Protein AF-A0AAU1Q0D4-F1 (afdb_monomer_lite)

Foldseek 3Di:
DDDDDPDDDPPDPPPCVPVVVVVVVCCPDPCNVVVVCQQLVPPPDPPRDHQLLNCLCCFVHRCPPPVCVLADDPSNVSSVCSVVDDDDPVNVCCCHPNCVVVVVSVVVVVVVVVVVVVPDDPPPDPPPDDDDDDDDDDDDDDDDDDDDDDDDD

Structure (mmCIF, N/CA/C/O backbone):
data_AF-A0AAU1Q0D4-F1
#
_entry.id   AF-A0AAU1Q0D4-F1
#
loop_
_atom_site.group_PDB
_atom_site.id
_atom_site.type_symbol
_atom_site.label_atom_id
_atom_site.label_alt_id
_atom_site.label_comp_id
_atom_site.label_asym_id
_atom_site.label_entity_id
_atom_site.label_seq_id
_atom_site.pdbx_PDB_ins_code
_atom_site.Cartn_x
_atom_site.Cartn_y
_atom_site.Cartn_z
_atom_site.occupancy
_atom_site.B_iso_or_equiv
_atom_site.auth_seq_id
_atom_site.auth_comp_id
_atom_site.auth_asym_id
_atom_site.auth_atom_id
_atom_site.pdbx_PDB_model_num
ATOM 1 N N . MET A 1 1 ? -6.789 -53.196 18.741 1.00 37.56 1 MET A N 1
ATOM 2 C CA . MET A 1 1 ? -6.768 -51.718 18.706 1.00 37.56 1 MET A CA 1
ATOM 3 C C . MET A 1 1 ? -5.379 -51.281 18.258 1.00 37.56 1 MET A C 1
ATOM 5 O O . MET A 1 1 ? -4.449 -51.373 19.043 1.00 37.56 1 MET A O 1
ATOM 9 N N . THR A 1 2 ? -5.207 -50.919 16.987 1.00 38.56 2 THR A N 1
ATOM 10 C CA . THR A 1 2 ? -3.909 -50.540 16.398 1.00 38.56 2 THR A CA 1
ATOM 11 C C . THR A 1 2 ? -3.924 -49.050 16.070 1.00 38.56 2 THR A C 1
ATOM 13 O O . THR A 1 2 ? -4.716 -48.606 15.240 1.00 38.56 2 THR A O 1
ATOM 16 N N . ALA A 1 3 ? -3.084 -48.273 16.755 1.00 37.62 3 ALA A N 1
ATOM 17 C CA . ALA A 1 3 ? -2.941 -46.842 16.521 1.00 37.62 3 ALA A CA 1
ATOM 18 C C . ALA A 1 3 ? -2.255 -46.601 15.167 1.00 37.62 3 ALA A C 1
ATOM 20 O O . ALA A 1 3 ? -1.156 -47.091 14.919 1.00 37.62 3 ALA A O 1
ATOM 21 N N . SER A 1 4 ? -2.933 -45.867 14.285 1.00 36.16 4 SER A N 1
ATOM 22 C CA . SER A 1 4 ? -2.394 -45.435 12.997 1.00 36.16 4 SER A CA 1
ATOM 23 C C . SER A 1 4 ? -1.480 -44.234 13.215 1.00 36.16 4 SER A C 1
ATOM 25 O O . SER A 1 4 ? -1.938 -43.147 13.562 1.00 36.16 4 SER A O 1
ATOM 27 N N . THR A 1 5 ? -0.179 -44.434 13.031 1.00 48.16 5 THR A N 1
ATOM 28 C CA . THR A 1 5 ? 0.818 -43.364 13.055 1.00 48.16 5 THR A CA 1
ATOM 29 C C . THR A 1 5 ? 0.738 -42.596 11.740 1.00 48.16 5 THR A C 1
ATOM 31 O O . THR A 1 5 ? 1.255 -43.043 10.717 1.00 48.16 5 THR A O 1
ATOM 34 N N . THR A 1 6 ? 0.076 -41.441 11.747 1.00 45.38 6 THR A N 1
ATOM 35 C CA . THR A 1 6 ? 0.081 -40.513 10.611 1.00 45.38 6 THR A CA 1
ATOM 36 C C . THR A 1 6 ? 1.488 -39.941 10.462 1.00 45.38 6 THR A C 1
ATOM 38 O O . THR A 1 6 ? 1.884 -39.024 11.183 1.00 45.38 6 THR A O 1
ATOM 41 N N . SER A 1 7 ? 2.273 -40.508 9.547 1.00 42.69 7 SER A N 1
ATOM 42 C CA . SER A 1 7 ? 3.589 -39.993 9.197 1.00 42.69 7 SER A CA 1
ATOM 43 C C . SER A 1 7 ? 3.437 -38.640 8.498 1.00 42.69 7 SER A C 1
ATOM 45 O O . SER A 1 7 ? 2.843 -38.495 7.428 1.00 42.69 7 SER A O 1
ATOM 47 N N . TRP A 1 8 ? 3.977 -37.609 9.141 1.00 36.84 8 TRP A N 1
ATOM 48 C CA . TRP A 1 8 ? 4.165 -36.296 8.545 1.00 36.84 8 TRP A CA 1
ATOM 49 C C . TRP A 1 8 ? 5.056 -36.450 7.309 1.00 36.84 8 TRP A C 1
ATOM 51 O O . TRP A 1 8 ? 6.250 -36.721 7.417 1.00 36.84 8 TRP A O 1
ATOM 61 N N . SER A 1 9 ? 4.484 -36.244 6.125 1.00 48.06 9 SER A N 1
ATOM 62 C CA . SER A 1 9 ? 5.243 -36.128 4.879 1.00 48.06 9 SER A CA 1
ATOM 63 C C . SER A 1 9 ? 5.601 -34.655 4.654 1.00 48.06 9 SER A C 1
ATOM 65 O O . SER A 1 9 ? 4.690 -33.833 4.504 1.00 48.06 9 SER A O 1
ATOM 67 N N . PRO A 1 10 ? 6.889 -34.261 4.633 1.00 44.00 10 PRO A N 1
ATOM 68 C CA . PRO A 1 10 ? 7.252 -32.902 4.270 1.00 44.00 10 PRO A CA 1
ATOM 69 C C . PR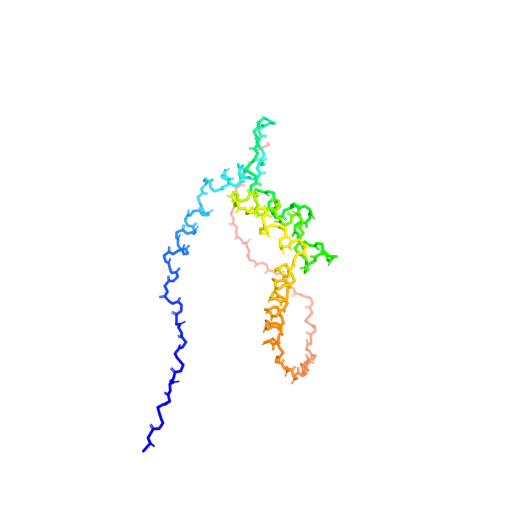O A 1 10 ? 6.885 -32.714 2.799 1.00 44.00 10 PRO A C 1
ATOM 71 O O . PRO A 1 10 ? 7.457 -33.354 1.918 1.00 44.00 10 PRO A O 1
ATOM 74 N N . ARG A 1 11 ? 5.896 -31.855 2.527 1.00 47.50 11 ARG A N 1
ATOM 75 C CA . ARG A 1 11 ? 5.563 -31.431 1.164 1.00 47.50 11 ARG A CA 1
ATOM 76 C C . ARG A 1 11 ? 6.834 -30.901 0.499 1.00 47.50 11 ARG A C 1
ATOM 78 O O . ARG A 1 11 ? 7.290 -29.797 0.791 1.00 47.50 11 ARG A O 1
ATOM 85 N N . ARG A 1 12 ? 7.407 -31.718 -0.385 1.00 46.34 12 ARG A N 1
ATOM 86 C CA . ARG A 1 12 ? 8.464 -31.353 -1.326 1.00 46.34 12 ARG A CA 1
ATOM 87 C C . 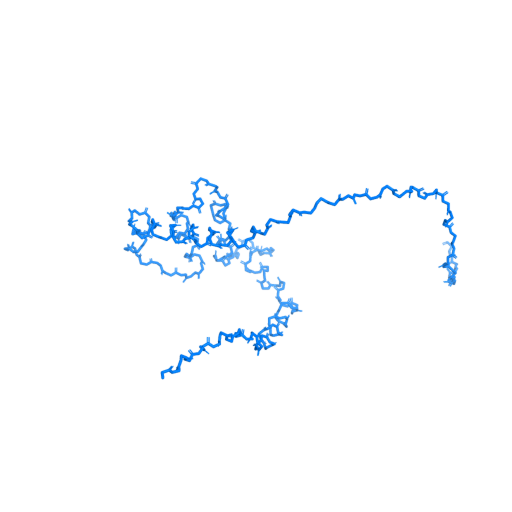ARG A 1 12 ? 7.934 -30.192 -2.165 1.00 46.34 12 ARG A C 1
ATOM 89 O O . ARG A 1 12 ? 6.978 -30.359 -2.913 1.00 46.34 12 ARG A O 1
ATOM 96 N N . TRP A 1 13 ? 8.554 -29.022 -2.064 1.00 46.78 13 TRP A N 1
ATOM 97 C CA . TRP A 1 13 ? 8.305 -27.881 -2.953 1.00 46.78 13 TRP A CA 1
ATOM 98 C C . TRP A 1 13 ? 8.913 -28.121 -4.349 1.00 46.78 13 TRP A C 1
ATOM 100 O O . TRP A 1 13 ? 9.611 -27.269 -4.894 1.00 46.78 13 TRP A O 1
ATOM 110 N N . THR A 1 14 ? 8.696 -29.290 -4.951 1.00 55.09 14 THR A N 1
ATOM 111 C CA . THR A 1 14 ? 9.200 -29.607 -6.294 1.00 55.09 14 THR A CA 1
ATOM 112 C C . THR A 1 14 ? 8.145 -29.284 -7.343 1.00 55.09 14 THR A C 1
ATOM 114 O O . THR A 1 14 ? 7.584 -30.175 -7.967 1.00 55.09 14 THR A O 1
ATOM 117 N N . ALA A 1 15 ? 7.875 -27.987 -7.505 1.00 53.31 15 ALA A N 1
ATOM 118 C CA . ALA A 1 15 ? 7.188 -27.414 -8.668 1.00 53.31 15 ALA A CA 1
ATOM 119 C C . ALA A 1 15 ? 7.586 -25.936 -8.915 1.00 53.31 15 ALA A C 1
ATOM 121 O O . ALA A 1 15 ? 6.8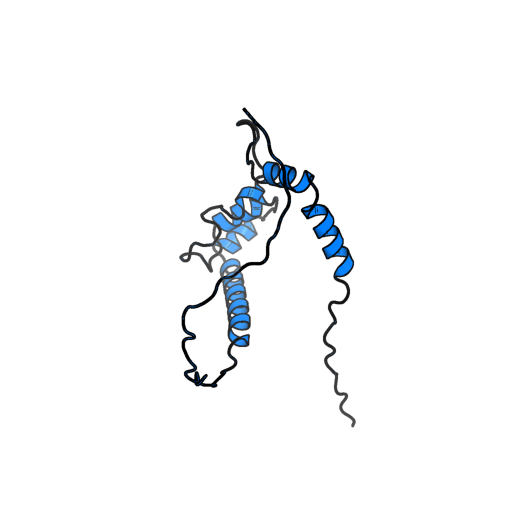01 -25.154 -9.441 1.00 53.31 15 ALA A O 1
ATOM 122 N N . ARG A 1 16 ? 8.798 -25.510 -8.514 1.00 54.91 16 ARG A N 1
ATOM 123 C CA . ARG A 1 16 ? 9.265 -24.106 -8.641 1.00 54.91 16 ARG A CA 1
ATOM 124 C C . ARG A 1 16 ? 10.037 -23.779 -9.926 1.00 54.91 16 ARG A C 1
ATOM 126 O O . ARG A 1 16 ? 10.362 -22.616 -10.139 1.00 54.91 16 ARG A O 1
ATOM 133 N N . ALA A 1 17 ? 10.301 -24.757 -10.791 1.00 58.31 17 ALA A N 1
ATOM 134 C CA . ALA A 1 17 ? 11.037 -24.530 -12.038 1.00 58.31 17 ALA A CA 1
ATOM 135 C C . ALA A 1 17 ? 10.320 -23.600 -13.054 1.00 58.31 17 ALA A C 1
ATOM 137 O O . ALA A 1 17 ? 11.005 -22.767 -13.644 1.00 58.31 17 ALA A O 1
ATOM 138 N N . PRO A 1 18 ? 8.977 -23.630 -13.232 1.00 80.00 18 PRO A N 1
ATOM 139 C CA . PRO A 1 18 ? 8.328 -22.822 -14.273 1.00 80.00 18 PRO A CA 1
ATOM 140 C C . PRO A 1 18 ? 8.278 -21.323 -13.951 1.00 80.00 18 PRO A C 1
ATOM 142 O O . PRO A 1 18 ? 8.472 -20.491 -14.832 1.00 80.00 18 PRO A O 1
ATOM 145 N N . LEU A 1 19 ? 8.019 -20.962 -12.688 1.00 79.94 19 LEU A N 1
ATOM 146 C CA . LEU A 1 19 ? 7.934 -19.558 -12.277 1.00 79.94 19 LEU A CA 1
ATOM 147 C C . LEU A 1 19 ? 9.318 -18.914 -12.225 1.00 79.94 19 LEU A C 1
ATOM 149 O O . LEU A 1 19 ? 9.484 -17.811 -12.727 1.00 79.94 19 LEU A O 1
ATOM 153 N N . ALA A 1 20 ? 10.303 -19.602 -11.640 1.00 83.75 20 ALA A N 1
ATOM 154 C CA . ALA A 1 20 ? 11.655 -19.066 -11.516 1.00 83.75 20 ALA A CA 1
ATOM 155 C C . ALA A 1 20 ? 12.267 -18.777 -12.892 1.00 83.75 20 ALA A C 1
ATOM 157 O O . ALA A 1 20 ? 12.842 -17.713 -13.087 1.00 83.75 20 ALA A O 1
ATOM 158 N N . HIS A 1 21 ? 12.072 -19.677 -13.860 1.00 85.00 21 HIS A N 1
ATOM 159 C CA . HIS A 1 21 ? 12.544 -19.466 -15.224 1.00 85.00 21 HIS A CA 1
ATOM 160 C C . HIS A 1 21 ? 11.836 -18.284 -15.905 1.00 85.00 21 HIS A C 1
ATOM 162 O O . HIS A 1 21 ? 12.506 -17.412 -16.444 1.00 85.00 21 HIS A O 1
ATOM 168 N N . ARG A 1 22 ? 10.501 -18.187 -15.803 1.00 84.44 22 ARG A N 1
ATOM 169 C CA . ARG A 1 22 ? 9.732 -17.056 -16.359 1.00 84.44 22 ARG A CA 1
ATOM 170 C C . ARG A 1 22 ? 10.108 -15.714 -15.731 1.00 84.44 22 ARG A C 1
ATOM 172 O O . ARG A 1 22 ? 10.247 -14.733 -16.450 1.00 84.44 22 ARG A O 1
ATOM 179 N N . LEU A 1 23 ? 10.277 -15.668 -14.408 1.00 86.62 23 LEU A N 1
ATOM 180 C CA . LEU A 1 23 ? 10.736 -14.468 -13.705 1.00 86.62 23 LEU A CA 1
ATOM 181 C C . LEU A 1 23 ? 12.145 -14.087 -14.149 1.00 86.62 23 LEU A C 1
ATOM 183 O O . LEU A 1 23 ? 12.386 -12.920 -14.429 1.00 86.62 23 LEU A O 1
ATOM 187 N N . ASN A 1 24 ? 13.045 -15.066 -14.264 1.00 88.88 24 ASN A N 1
ATOM 188 C CA . ASN A 1 24 ? 14.397 -14.820 -14.742 1.00 88.88 24 ASN A CA 1
ATOM 189 C C . ASN A 1 24 ? 14.376 -14.214 -16.150 1.00 88.88 24 ASN A C 1
ATOM 191 O O . ASN A 1 24 ? 14.992 -13.180 -16.353 1.00 88.88 24 ASN A O 1
ATOM 195 N N . SER A 1 25 ? 13.597 -14.777 -17.080 1.00 87.06 25 SER A N 1
ATOM 196 C CA . SER A 1 25 ? 13.455 -14.232 -18.437 1.00 87.06 25 SER A CA 1
ATOM 197 C C . SER A 1 25 ? 12.926 -12.794 -18.471 1.00 87.06 25 SER A C 1
ATOM 199 O O . SER A 1 25 ? 13.346 -12.021 -19.326 1.00 87.06 25 SER A O 1
ATOM 201 N N . LEU A 1 26 ? 12.019 -12.423 -17.560 1.00 87.19 26 LEU A N 1
ATOM 202 C CA . LEU A 1 26 ? 11.508 -11.052 -17.463 1.00 87.19 26 LEU A CA 1
ATOM 203 C C . LEU A 1 26 ? 12.561 -10.096 -16.890 1.00 87.19 26 LEU A C 1
ATOM 205 O O . LEU A 1 26 ? 12.772 -9.023 -17.447 1.00 87.19 26 LEU A O 1
ATOM 209 N N . ILE A 1 27 ? 13.247 -10.495 -15.814 1.00 88.44 27 ILE A N 1
A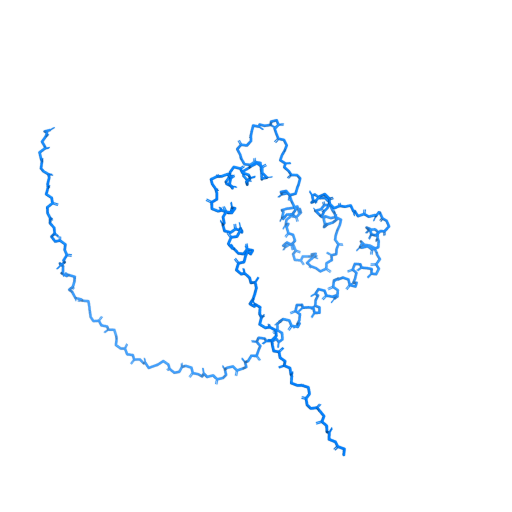TOM 210 C CA . ILE A 1 27 ? 14.248 -9.665 -15.122 1.00 88.44 27 ILE A CA 1
ATOM 211 C C . ILE A 1 27 ? 15.501 -9.457 -15.983 1.00 88.44 27 ILE A C 1
ATOM 213 O O . ILE A 1 27 ? 16.106 -8.393 -15.918 1.00 88.44 27 ILE A O 1
ATOM 217 N N . THR A 1 28 ? 15.887 -10.442 -16.802 1.00 90.75 28 THR A N 1
ATOM 218 C CA . THR A 1 28 ? 17.043 -10.329 -17.708 1.00 90.75 28 THR A CA 1
ATOM 219 C C . THR A 1 28 ? 16.713 -9.658 -19.040 1.00 90.75 28 THR A C 1
ATOM 221 O O . THR A 1 28 ? 17.589 -9.578 -19.895 1.00 90.75 28 THR A O 1
ATOM 224 N N . SER A 1 29 ? 15.465 -9.241 -19.273 1.00 91.31 29 SER A N 1
ATOM 225 C CA . SER A 1 29 ? 15.107 -8.540 -20.508 1.00 91.31 29 SER A CA 1
ATOM 226 C C . SER A 1 29 ? 15.650 -7.109 -20.498 1.00 91.31 29 SER A C 1
ATOM 228 O O . SER A 1 29 ? 15.593 -6.431 -19.473 1.00 91.31 29 SER A O 1
ATOM 230 N N . ASP A 1 30 ? 16.109 -6.612 -21.647 1.00 87.31 30 ASP A N 1
ATOM 231 C CA . ASP A 1 30 ? 16.571 -5.218 -21.776 1.00 87.31 30 ASP A CA 1
ATOM 232 C C . ASP A 1 30 ? 15.461 -4.208 -21.432 1.00 87.31 30 ASP A C 1
ATOM 234 O O . ASP A 1 30 ? 15.715 -3.110 -20.932 1.00 87.31 30 ASP A O 1
ATOM 238 N N . GLN A 1 31 ? 14.205 -4.619 -21.630 1.00 89.00 31 GLN A N 1
ATOM 239 C CA . GLN A 1 31 ? 13.018 -3.839 -21.301 1.00 89.00 31 GLN A CA 1
ATOM 240 C C . GLN A 1 31 ? 12.843 -3.635 -19.787 1.00 89.00 31 GLN A C 1
ATOM 242 O O . GLN A 1 31 ? 12.323 -2.600 -19.374 1.00 89.00 31 GLN A O 1
ATOM 247 N N . ALA A 1 32 ? 13.342 -4.547 -18.944 1.00 90.69 32 ALA A N 1
ATOM 248 C CA . ALA A 1 32 ? 13.173 -4.473 -17.491 1.00 90.69 32 ALA A CA 1
ATOM 249 C C . ALA A 1 32 ? 13.742 -3.181 -16.890 1.00 90.69 32 ALA A C 1
ATOM 251 O O . ALA A 1 32 ? 13.145 -2.595 -15.988 1.00 90.69 32 ALA A O 1
ATOM 252 N N . VAL A 1 33 ? 14.879 -2.700 -17.403 1.00 89.44 33 VAL A N 1
ATOM 253 C CA . VAL A 1 33 ? 15.479 -1.442 -16.935 1.00 89.44 33 VAL A CA 1
ATOM 254 C C . VAL A 1 33 ? 14.595 -0.255 -17.311 1.00 89.44 33 VAL A C 1
ATOM 256 O O . VAL A 1 33 ? 14.390 0.638 -16.491 1.00 89.44 33 VAL A O 1
ATOM 259 N N . SER A 1 34 ? 14.053 -0.248 -18.531 1.00 88.25 34 SER A N 1
ATOM 260 C CA . SER A 1 34 ? 13.136 0.799 -18.992 1.00 88.25 34 SER A CA 1
ATOM 261 C C . SER A 1 34 ? 11.847 0.808 -18.169 1.00 88.25 34 SER A C 1
ATOM 263 O O . SER A 1 34 ? 11.401 1.871 -17.735 1.00 88.25 34 SER A O 1
ATOM 265 N N . ASP A 1 35 ? 11.284 -0.366 -17.896 1.00 88.56 35 ASP A N 1
ATOM 266 C CA . ASP A 1 35 ? 10.054 -0.509 -17.120 1.00 88.56 35 ASP A CA 1
ATOM 267 C C . ASP A 1 35 ? 10.254 -0.045 -15.673 1.00 88.56 35 ASP A C 1
ATOM 269 O O . ASP A 1 35 ? 9.428 0.699 -15.147 1.00 88.56 35 ASP A O 1
ATOM 273 N N . LEU A 1 36 ? 11.381 -0.397 -15.043 1.00 89.06 36 LEU A N 1
ATOM 274 C CA . LEU A 1 36 ? 11.722 0.085 -13.700 1.00 89.06 36 LEU A CA 1
ATOM 275 C C . LEU A 1 36 ? 11.939 1.600 -13.679 1.00 89.06 36 LEU A C 1
ATOM 277 O O . LEU A 1 36 ? 11.477 2.271 -12.755 1.00 89.06 36 LEU A O 1
ATOM 281 N N . ARG A 1 37 ? 12.601 2.160 -14.700 1.00 88.25 37 ARG A N 1
ATOM 282 C CA . ARG A 1 37 ? 12.785 3.612 -14.810 1.00 88.25 37 ARG A CA 1
ATOM 283 C C . ARG A 1 37 ? 11.456 4.342 -14.911 1.00 88.25 37 ARG A C 1
ATOM 285 O O . ARG A 1 37 ? 11.250 5.313 -14.190 1.00 88.25 37 ARG A O 1
ATOM 292 N N . CYS A 1 38 ? 10.551 3.833 -15.740 1.00 87.94 38 CYS A N 1
ATOM 293 C CA . CYS A 1 38 ? 9.200 4.360 -15.882 1.00 87.94 38 CYS A CA 1
ATOM 294 C C . CYS A 1 38 ? 8.404 4.228 -14.574 1.00 87.94 38 CYS A C 1
ATOM 296 O O . CYS A 1 38 ? 7.796 5.197 -14.121 1.00 87.94 38 CYS A O 1
ATOM 298 N N . TYR A 1 39 ? 8.472 3.063 -13.922 1.00 88.75 39 TYR A N 1
ATOM 299 C CA . TYR A 1 39 ? 7.795 2.800 -12.654 1.00 88.75 39 TYR A CA 1
ATOM 300 C C . TYR A 1 39 ? 8.217 3.783 -11.557 1.00 88.75 39 TYR A C 1
ATOM 302 O O . TYR A 1 39 ? 7.360 4.416 -10.945 1.00 88.75 39 TYR A O 1
ATOM 310 N N . PHE A 1 40 ? 9.525 3.953 -11.347 1.00 88.19 40 PHE A N 1
ATOM 311 C CA . PHE A 1 40 ? 10.083 4.844 -10.321 1.00 88.19 40 PHE A CA 1
ATOM 312 C C . PHE A 1 40 ? 10.225 6.309 -10.759 1.00 88.19 40 PHE A C 1
ATOM 314 O O . PHE A 1 40 ? 10.631 7.146 -9.959 1.00 88.19 40 PHE A O 1
ATOM 321 N N . GLY A 1 41 ? 9.923 6.629 -12.015 1.00 86.56 41 GLY A N 1
ATOM 322 C CA . GLY A 1 41 ? 10.077 7.969 -12.576 1.00 86.56 41 GLY A CA 1
ATOM 323 C C . GLY A 1 41 ? 11.511 8.466 -12.713 1.00 86.56 41 GLY A C 1
ATOM 324 O O . GLY A 1 41 ? 11.752 9.670 -12.711 1.00 86.56 41 GLY A O 1
ATOM 325 N N . THR A 1 42 ? 12.483 7.564 -12.831 1.00 82.81 42 THR A N 1
ATOM 326 C CA . THR A 1 42 ? 13.888 7.957 -12.996 1.00 82.81 42 THR A CA 1
ATOM 327 C C . THR A 1 42 ? 14.172 8.297 -14.460 1.00 82.81 42 THR A C 1
ATOM 329 O O . THR A 1 42 ? 14.026 7.456 -15.345 1.00 82.81 42 THR A O 1
ATOM 332 N N . GLY A 1 43 ? 14.579 9.543 -14.726 1.00 73.25 43 GLY A N 1
ATOM 333 C CA . GLY A 1 43 ? 14.868 10.022 -16.085 1.00 73.25 43 GLY A CA 1
ATOM 334 C C . GLY A 1 43 ? 13.629 10.321 -16.936 1.00 73.25 43 GLY A C 1
ATOM 335 O O . GLY A 1 43 ? 13.741 10.395 -18.159 1.00 73.25 43 GLY A O 1
ATOM 336 N N . LEU A 1 44 ? 12.457 10.473 -16.310 1.00 72.00 44 LEU A N 1
ATOM 337 C CA . LEU A 1 44 ? 11.281 11.036 -16.967 1.00 72.00 44 LEU A CA 1
ATOM 338 C C . LEU A 1 44 ? 11.478 12.542 -17.210 1.00 72.00 44 LEU A C 1
ATOM 340 O O . LEU A 1 44 ? 12.143 13.220 -16.431 1.00 72.00 44 LEU A O 1
ATOM 344 N N . LEU A 1 45 ? 10.891 13.053 -18.296 1.00 71.88 45 LEU A N 1
ATOM 345 C CA . LEU A 1 45 ? 10.715 14.495 -18.496 1.00 71.88 45 LEU A CA 1
ATOM 346 C C . LEU A 1 45 ? 9.754 15.027 -17.420 1.00 71.88 45 LEU A C 1
ATOM 348 O O . LEU A 1 45 ? 8.838 14.300 -17.036 1.00 71.88 45 LEU A O 1
ATOM 352 N N . ASP A 1 46 ? 9.935 16.278 -16.982 1.00 64.25 46 ASP A N 1
ATOM 353 C CA . ASP A 1 46 ? 9.230 16.897 -15.837 1.00 64.25 46 ASP A CA 1
ATOM 354 C C . ASP A 1 46 ? 7.687 16.795 -15.877 1.00 64.25 46 ASP A C 1
ATOM 356 O O . ASP A 1 46 ? 7.029 16.889 -14.845 1.00 64.25 46 ASP A O 1
ATOM 360 N N . GLU A 1 47 ? 7.100 16.535 -17.048 1.00 67.44 47 GLU A N 1
ATOM 361 C CA . GLU A 1 47 ? 5.651 16.424 -17.261 1.00 67.44 47 GLU A CA 1
ATOM 362 C C . GLU A 1 47 ? 5.075 15.008 -17.047 1.00 67.44 47 GLU A C 1
ATOM 364 O O . GLU A 1 47 ? 3.854 14.827 -17.018 1.00 67.44 47 GLU A O 1
ATOM 369 N N . ALA A 1 48 ? 5.911 13.972 -16.917 1.00 71.31 48 ALA A N 1
ATOM 370 C CA . ALA A 1 48 ? 5.432 12.602 -16.739 1.00 71.31 48 ALA A CA 1
ATOM 371 C C . ALA A 1 48 ? 5.333 12.234 -15.253 1.00 71.31 48 ALA A C 1
ATOM 373 O O . ALA A 1 48 ? 6.332 12.082 -14.551 1.00 71.31 48 ALA A O 1
ATOM 374 N N . VAL A 1 49 ? 4.100 12.035 -14.778 1.00 71.81 49 VAL A N 1
ATOM 375 C CA . VAL A 1 49 ? 3.841 11.596 -13.403 1.00 71.81 49 VAL A CA 1
ATOM 376 C C . VAL A 1 49 ? 4.181 10.104 -13.272 1.00 71.81 49 VAL A C 1
ATOM 378 O O . VAL A 1 49 ? 3.597 9.291 -13.995 1.00 71.81 49 VAL A O 1
ATOM 381 N N . PRO A 1 50 ? 5.091 9.708 -12.362 1.00 82.31 50 PRO A N 1
ATOM 382 C CA . PRO A 1 50 ? 5.416 8.303 -12.150 1.00 82.31 50 PRO A CA 1
ATOM 383 C C . PRO A 1 50 ? 4.231 7.520 -11.588 1.00 82.31 50 PRO A C 1
ATOM 385 O O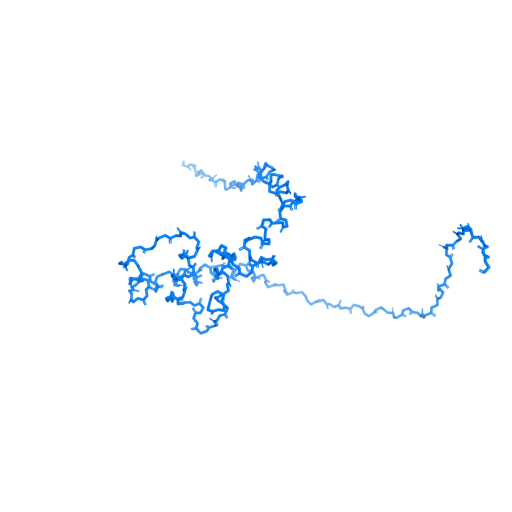 . PRO A 1 50 ? 3.298 8.075 -11.000 1.00 82.31 50 PRO A O 1
ATOM 388 N N . PHE A 1 51 ? 4.300 6.195 -11.711 1.00 88.31 51 PHE A N 1
ATOM 389 C CA . PHE A 1 51 ? 3.301 5.310 -11.124 1.00 88.31 51 PHE A CA 1
ATOM 390 C C . PHE A 1 51 ? 3.210 5.541 -9.615 1.00 88.31 51 PHE A C 1
ATOM 392 O O . PHE A 1 51 ? 4.219 5.504 -8.910 1.00 88.31 51 PHE A O 1
ATOM 399 N N . THR A 1 52 ? 1.994 5.727 -9.095 1.00 90.75 52 THR A N 1
ATOM 400 C CA . THR A 1 52 ? 1.773 6.028 -7.671 1.00 90.75 52 THR A CA 1
ATOM 401 C C . THR A 1 52 ? 2.359 4.957 -6.758 1.00 90.75 52 THR A C 1
ATOM 403 O O . THR A 1 52 ? 2.911 5.292 -5.712 1.00 90.75 52 THR A O 1
ATOM 406 N N . GLY A 1 53 ? 2.314 3.690 -7.182 1.00 89.69 53 GLY A N 1
ATOM 407 C CA . GLY A 1 53 ? 2.845 2.549 -6.435 1.00 89.69 53 GLY A CA 1
ATOM 408 C C . GLY A 1 53 ? 4.345 2.619 -6.143 1.00 89.69 53 GLY A C 1
ATOM 409 O O . GLY A 1 53 ? 4.802 2.002 -5.184 1.00 89.69 53 GLY A O 1
ATOM 410 N N . SER A 1 54 ? 5.117 3.415 -6.893 1.00 88.31 54 SER A N 1
ATOM 411 C CA . SER A 1 54 ? 6.539 3.663 -6.596 1.00 88.31 54 SER A CA 1
ATOM 412 C C . SER A 1 54 ? 6.767 4.309 -5.226 1.00 88.31 54 SER A C 1
ATOM 414 O O . SER A 1 54 ? 7.848 4.188 -4.646 1.00 88.31 54 SER A O 1
ATOM 416 N N . ARG A 1 55 ? 5.735 4.962 -4.679 1.00 88.44 55 ARG A N 1
ATOM 417 C CA . ARG A 1 55 ? 5.785 5.641 -3.383 1.00 88.44 55 ARG A CA 1
ATOM 418 C C . ARG A 1 55 ? 5.539 4.709 -2.203 1.00 88.44 55 ARG A C 1
ATOM 420 O O . ARG A 1 55 ? 5.884 5.103 -1.097 1.00 88.44 55 ARG A O 1
ATOM 427 N N . PHE A 1 56 ? 4.975 3.515 -2.411 1.00 90.00 56 PHE A N 1
ATOM 428 C CA . PHE A 1 56 ? 4.564 2.603 -1.335 1.00 90.00 56 PHE A CA 1
ATOM 429 C C . PHE A 1 56 ? 5.666 2.368 -0.290 1.00 90.00 56 PHE A C 1
ATOM 431 O O . PHE A 1 56 ? 5.428 2.565 0.895 1.00 90.00 56 PHE A O 1
ATOM 438 N N . GLU A 1 57 ? 6.879 2.035 -0.739 1.00 84.69 57 GLU A N 1
ATOM 439 C CA . GLU A 1 57 ? 8.021 1.711 0.135 1.00 84.69 57 GLU A CA 1
ATOM 440 C C . GLU A 1 57 ? 8.672 2.939 0.793 1.00 84.69 57 GLU A C 1
ATOM 442 O O . GLU A 1 57 ? 9.476 2.789 1.700 1.00 84.69 57 GLU A O 1
ATOM 447 N N . HIS A 1 58 ? 8.374 4.160 0.337 1.00 84.75 58 HIS A N 1
ATOM 448 C CA . HIS A 1 58 ? 9.063 5.378 0.793 1.00 84.75 58 HIS A CA 1
ATOM 449 C C . HIS A 1 58 ? 8.134 6.372 1.496 1.00 84.75 58 HIS A C 1
ATOM 451 O O . HIS A 1 58 ? 8.599 7.323 2.133 1.00 84.75 58 HIS A O 1
ATOM 457 N N . LEU A 1 59 ? 6.818 6.193 1.375 1.00 85.19 59 LEU A N 1
ATOM 458 C CA . LEU A 1 59 ? 5.838 7.090 1.969 1.00 85.19 59 LEU A CA 1
ATOM 459 C C . LEU A 1 59 ? 6.009 7.106 3.494 1.00 85.19 59 LEU A C 1
ATOM 461 O O . LEU A 1 59 ? 6.158 6.059 4.118 1.00 85.19 59 LEU A O 1
ATOM 465 N N . ALA A 1 60 ? 6.064 8.313 4.066 1.00 81.19 60 ALA A N 1
ATOM 466 C CA . ALA A 1 60 ? 6.311 8.548 5.492 1.00 81.19 60 ALA A CA 1
ATOM 467 C C . ALA A 1 60 ? 7.568 7.847 6.064 1.00 81.19 60 ALA A C 1
ATOM 469 O O . ALA A 1 60 ? 7.643 7.572 7.260 1.00 81.19 60 ALA A O 1
ATOM 470 N N . GLY A 1 61 ? 8.576 7.570 5.226 1.00 79.69 61 GLY A N 1
ATOM 471 C CA . GLY A 1 61 ? 9.812 6.906 5.651 1.00 79.69 61 GLY A CA 1
ATOM 472 C C . GLY A 1 61 ? 9.754 5.374 5.646 1.00 79.69 61 GLY A C 1
ATOM 473 O O . GLY A 1 61 ? 10.585 4.750 6.296 1.00 79.69 61 GLY A O 1
ATOM 474 N N . GLY A 1 62 ? 8.796 4.763 4.941 1.00 74.38 62 GLY A N 1
ATOM 475 C CA . GLY A 1 62 ? 8.896 3.356 4.523 1.00 74.38 62 GLY A CA 1
ATOM 476 C C . GLY A 1 62 ? 8.671 2.303 5.604 1.00 74.38 62 GLY A C 1
ATOM 477 O O . GLY A 1 62 ? 9.196 1.199 5.526 1.00 74.38 62 GLY A O 1
ATOM 478 N N . GLY A 1 63 ? 7.909 2.629 6.648 1.00 76.38 63 GLY A N 1
ATOM 479 C CA . GLY A 1 63 ? 7.666 1.701 7.759 1.00 76.38 63 GLY A CA 1
ATOM 480 C C . GLY A 1 63 ? 8.876 1.479 8.681 1.00 76.38 63 GLY A C 1
ATOM 481 O O . GLY A 1 63 ? 8.759 0.733 9.655 1.00 76.38 63 GLY A O 1
ATOM 482 N N . ASP A 1 64 ? 10.001 2.163 8.438 1.00 82.19 64 ASP A N 1
ATOM 483 C CA . ASP A 1 64 ? 11.221 2.093 9.258 1.00 82.19 64 ASP A CA 1
ATOM 484 C C . ASP A 1 64 ? 11.130 2.927 10.548 1.00 82.19 64 ASP A C 1
ATOM 486 O O . ASP A 1 64 ? 11.982 2.842 11.440 1.00 82.19 64 ASP A O 1
ATOM 490 N N . CYS A 1 65 ? 10.076 3.732 10.690 1.00 82.00 65 CYS A N 1
ATOM 491 C CA . CYS A 1 65 ? 9.853 4.541 11.878 1.00 82.00 65 CYS A CA 1
ATOM 492 C C . CYS A 1 65 ? 9.532 3.656 13.097 1.00 82.00 65 CYS A C 1
ATOM 494 O O . CYS A 1 65 ? 8.425 3.133 13.257 1.00 82.00 65 CYS A O 1
ATOM 496 N N . GLN A 1 66 ? 10.500 3.532 14.014 1.00 82.50 66 GLN A N 1
ATOM 497 C CA . GLN A 1 66 ? 10.358 2.706 15.220 1.00 82.50 66 GLN A CA 1
ATOM 498 C C . GLN A 1 66 ? 9.179 3.123 16.107 1.00 82.50 66 GLN A C 1
ATOM 500 O O . GLN A 1 66 ? 8.563 2.261 16.735 1.00 82.50 66 GLN A O 1
ATOM 505 N N . ALA A 1 67 ? 8.838 4.417 16.130 1.00 82.12 67 ALA A N 1
ATOM 506 C CA . ALA A 1 67 ? 7.733 4.941 16.930 1.00 82.12 67 ALA A CA 1
ATOM 507 C C . ALA A 1 67 ? 6.372 4.338 16.537 1.00 82.12 67 ALA A C 1
ATOM 509 O O . ALA A 1 67 ? 5.479 4.257 17.377 1.00 82.12 67 ALA A O 1
ATOM 510 N N . VAL A 1 68 ? 6.223 3.871 15.291 1.00 84.38 68 VAL A N 1
ATOM 511 C CA . VAL A 1 68 ? 4.959 3.345 14.745 1.00 84.38 68 VAL A CA 1
ATOM 512 C C . VAL A 1 68 ? 5.060 1.904 14.232 1.00 84.38 68 VAL A C 1
ATOM 514 O O . VAL A 1 68 ? 4.106 1.381 13.672 1.00 84.38 68 VAL A O 1
ATOM 517 N N . ALA A 1 69 ? 6.164 1.191 14.482 1.00 83.19 69 ALA A N 1
ATOM 518 C CA . ALA A 1 69 ? 6.450 -0.128 13.887 1.00 83.19 69 ALA A CA 1
ATOM 519 C C . ALA A 1 69 ? 5.374 -1.228 14.105 1.00 83.19 69 ALA A C 1
ATOM 521 O O . ALA A 1 69 ? 5.342 -2.243 13.390 1.00 83.19 69 ALA A O 1
ATOM 522 N N . ASN A 1 70 ? 4.502 -1.054 15.105 1.00 85.12 70 ASN A N 1
ATOM 523 C CA . ASN A 1 70 ? 3.406 -1.966 15.451 1.00 85.12 70 ASN A CA 1
ATOM 524 C C . ASN A 1 70 ? 2.053 -1.251 15.558 1.00 85.12 70 ASN A C 1
ATOM 526 O O . ASN A 1 70 ? 1.188 -1.685 16.319 1.00 85.12 70 ASN A O 1
ATOM 530 N N . VAL A 1 71 ? 1.872 -0.154 14.837 1.00 87.25 71 VAL A N 1
ATOM 531 C CA . VAL A 1 71 ? 0.616 0.595 14.792 1.00 87.25 71 VAL A CA 1
ATOM 532 C C . VAL A 1 71 ? 0.246 0.766 13.328 1.00 87.25 71 VAL A C 1
ATOM 534 O O . VAL A 1 71 ? 1.127 0.994 12.508 1.00 87.25 71 VAL A O 1
ATOM 537 N N . VAL A 1 72 ? -1.035 0.603 12.999 1.00 90.44 72 VAL A N 1
ATOM 538 C CA . VAL A 1 72 ? -1.533 0.966 11.671 1.00 90.44 72 VAL A CA 1
ATOM 539 C C . VAL A 1 72 ? -1.800 2.462 11.681 1.00 90.44 72 VAL A C 1
ATOM 541 O O . VAL A 1 72 ? -2.523 2.963 12.539 1.00 90.44 72 VAL A O 1
ATOM 544 N N . THR A 1 73 ? -1.197 3.168 10.741 1.00 92.12 73 THR A N 1
ATOM 545 C CA . THR A 1 73 ? -1.263 4.621 10.623 1.00 92.12 73 THR A CA 1
ATOM 546 C C . THR A 1 73 ? -2.053 5.035 9.387 1.00 92.12 73 THR A C 1
ATOM 548 O O . THR A 1 73 ? -2.299 4.239 8.478 1.00 92.12 73 THR A O 1
ATOM 551 N N . ALA A 1 74 ? -2.455 6.308 9.333 1.00 94.06 74 ALA A N 1
ATOM 552 C CA . ALA A 1 74 ? -3.076 6.865 8.134 1.00 94.06 74 ALA A CA 1
ATOM 553 C C . ALA A 1 74 ? -2.123 6.787 6.927 1.00 94.06 74 ALA A C 1
ATOM 555 O O . ALA A 1 74 ? -2.567 6.520 5.810 1.00 94.06 74 ALA A O 1
ATOM 556 N N . ASP A 1 75 ? -0.818 6.934 7.170 1.00 93.19 75 ASP A N 1
ATOM 557 C CA . ASP A 1 75 ? 0.221 6.788 6.154 1.00 93.19 75 ASP A CA 1
ATOM 558 C C . ASP A 1 75 ? 0.237 5.376 5.560 1.00 93.19 75 ASP A C 1
ATOM 560 O O . ASP A 1 75 ? 0.293 5.242 4.340 1.00 93.19 75 ASP A O 1
ATOM 564 N N . ASP A 1 76 ? 0.067 4.326 6.373 1.00 90.75 76 ASP A N 1
ATOM 565 C CA . ASP A 1 76 ? -0.033 2.946 5.873 1.00 90.75 76 ASP A CA 1
ATOM 566 C C . ASP A 1 76 ? -1.235 2.764 4.930 1.00 90.75 76 ASP A C 1
ATOM 568 O O . ASP A 1 76 ? -1.146 2.077 3.908 1.00 90.75 76 ASP A O 1
ATOM 572 N N . LEU A 1 77 ? -2.370 3.403 5.237 1.00 94.00 77 LEU A N 1
ATOM 573 C CA . LEU A 1 77 ? -3.566 3.335 4.391 1.00 94.00 77 LEU A CA 1
ATOM 574 C C . LEU A 1 77 ? -3.380 4.081 3.069 1.00 94.00 77 LEU A C 1
ATOM 576 O O . LEU A 1 77 ? -3.846 3.609 2.028 1.00 94.00 77 LEU A O 1
ATOM 580 N N . ILE A 1 78 ? -2.725 5.243 3.091 1.00 93.56 78 ILE A N 1
ATOM 581 C CA . ILE A 1 78 ? -2.390 5.986 1.871 1.00 93.56 78 ILE A CA 1
ATOM 582 C C . ILE A 1 78 ? -1.373 5.193 1.051 1.00 93.56 78 ILE A C 1
ATOM 584 O O . ILE A 1 78 ? -1.575 5.025 -0.153 1.00 93.56 78 ILE A O 1
ATOM 588 N N . ALA A 1 79 ? -0.336 4.645 1.692 1.00 92.81 79 ALA A N 1
ATOM 589 C CA . ALA A 1 79 ? 0.680 3.820 1.053 1.00 92.81 79 ALA A CA 1
ATOM 590 C C . ALA A 1 79 ? 0.026 2.657 0.300 1.00 92.81 79 ALA A C 1
ATOM 592 O O . ALA A 1 79 ? 0.214 2.534 -0.910 1.00 92.81 79 ALA A O 1
ATOM 593 N N . VAL A 1 80 ? -0.818 1.855 0.954 1.00 92.50 80 VAL A N 1
ATOM 594 C CA . VAL A 1 80 ? -1.497 0.718 0.305 1.00 92.50 80 VAL A CA 1
ATOM 595 C C . VAL A 1 80 ? -2.381 1.165 -0.865 1.00 92.50 80 VAL A C 1
ATOM 597 O O . VAL A 1 80 ? -2.399 0.507 -1.907 1.00 92.50 80 VAL A O 1
ATOM 600 N N . GLN A 1 81 ? -3.067 2.303 -0.753 1.00 94.31 81 GLN A N 1
ATOM 601 C CA . GLN A 1 81 ? -3.877 2.839 -1.853 1.00 94.31 81 GLN A CA 1
ATOM 602 C C . GLN A 1 81 ? -3.044 3.258 -3.070 1.00 94.31 81 GLN A C 1
ATOM 604 O O . GLN A 1 81 ? -3.540 3.189 -4.196 1.00 94.31 81 GLN A O 1
ATOM 609 N N . THR A 1 82 ? -1.762 3.602 -2.893 1.00 93.12 82 THR A N 1
ATOM 610 C CA . THR A 1 82 ? -0.869 3.870 -4.033 1.00 93.12 82 THR A CA 1
ATOM 611 C C . THR A 1 82 ? -0.686 2.655 -4.950 1.00 93.12 82 THR A C 1
ATOM 613 O O . THR A 1 82 ? -0.447 2.831 -6.147 1.00 93.12 82 THR A O 1
ATOM 616 N N . LEU A 1 83 ? -0.888 1.439 -4.425 1.00 92.56 83 LEU A N 1
ATOM 617 C CA . LEU A 1 83 ? -0.885 0.170 -5.161 1.00 92.56 83 LEU A CA 1
ATOM 618 C C . LEU A 1 83 ? -2.230 -0.124 -5.854 1.00 92.56 83 LEU A C 1
ATOM 620 O O . LEU A 1 83 ? -2.513 -1.267 -6.207 1.00 92.56 83 LEU A O 1
ATOM 624 N N . SER A 1 84 ? -3.082 0.894 -6.037 1.00 92.38 84 SER A N 1
ATOM 625 C CA . SER A 1 84 ? -4.444 0.776 -6.587 1.00 92.38 84 SER A CA 1
ATOM 626 C C . SER A 1 84 ? -5.389 -0.111 -5.763 1.00 92.38 84 SER A C 1
ATOM 628 O O . SER A 1 84 ? -6.426 -0.563 -6.254 1.00 92.38 84 SER A O 1
ATOM 630 N N . VAL A 1 85 ? -5.061 -0.350 -4.491 1.00 93.88 85 VAL A N 1
ATOM 631 C CA . VAL A 1 85 ? -5.943 -1.035 -3.542 1.00 93.88 85 VAL A CA 1
ATOM 632 C C . VAL A 1 85 ? -7.004 -0.053 -3.058 1.00 93.88 85 VAL A C 1
ATOM 634 O O . VAL A 1 85 ? -6.698 1.086 -2.729 1.00 93.88 85 VAL A O 1
ATOM 637 N N . ARG A 1 86 ? -8.261 -0.491 -2.972 1.00 94.62 86 ARG A N 1
ATOM 638 C CA . ARG A 1 86 ? -9.332 0.298 -2.350 1.00 94.62 86 ARG A CA 1
ATOM 639 C C . ARG A 1 86 ? -9.608 -0.217 -0.949 1.00 94.62 86 ARG A C 1
ATOM 641 O O . ARG A 1 86 ? -9.881 -1.403 -0.774 1.00 94.62 86 ARG A O 1
ATOM 648 N N . ILE A 1 87 ? -9.589 0.686 0.024 1.00 93.06 87 ILE A N 1
ATOM 649 C CA . ILE A 1 87 ? -9.926 0.389 1.416 1.00 93.06 87 ILE A CA 1
ATOM 650 C C . ILE A 1 87 ? -11.242 1.108 1.733 1.00 93.06 87 ILE A C 1
ATOM 652 O O . ILE A 1 87 ? -11.295 2.333 1.634 1.00 93.06 87 ILE A O 1
ATOM 656 N N . PRO A 1 88 ? -12.323 0.388 2.082 1.00 96.62 88 PRO A N 1
ATOM 657 C CA . PRO A 1 88 ? -13.566 1.029 2.498 1.00 96.62 88 PRO A CA 1
ATOM 658 C C . PR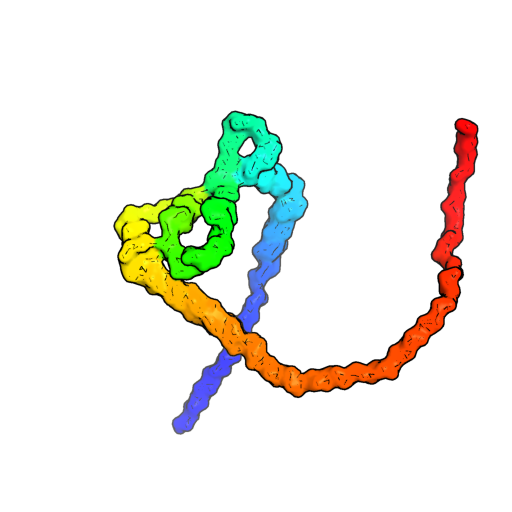O A 1 88 ? -13.348 1.916 3.729 1.00 96.62 88 PRO A C 1
ATOM 660 O O . PRO A 1 88 ? -12.654 1.509 4.660 1.00 96.62 88 PRO A O 1
ATOM 663 N N . ALA A 1 89 ? -13.992 3.086 3.773 1.00 95.12 89 ALA A N 1
ATOM 664 C CA . ALA A 1 89 ? -13.815 4.057 4.859 1.00 95.12 89 ALA A CA 1
ATOM 665 C C . ALA A 1 89 ? -14.085 3.459 6.251 1.00 95.12 89 ALA A C 1
ATOM 667 O O . ALA A 1 89 ? -13.316 3.688 7.175 1.00 95.12 89 ALA A O 1
ATOM 668 N N . GLN A 1 90 ? -15.112 2.612 6.388 1.00 93.94 90 GLN A N 1
ATOM 669 C CA . GLN A 1 90 ? -15.401 1.937 7.657 1.00 93.94 90 GLN A CA 1
ATOM 670 C C . GLN A 1 90 ? -14.239 1.048 8.123 1.00 93.94 90 GLN A C 1
ATOM 672 O O . GLN A 1 90 ? -13.929 0.997 9.306 1.00 93.94 90 GLN A O 1
ATOM 677 N N . VAL A 1 91 ? -13.574 0.360 7.189 1.00 95.31 91 VAL A N 1
ATOM 678 C CA . VAL A 1 91 ? -12.416 -0.489 7.497 1.00 95.31 91 VAL A CA 1
ATOM 679 C C . VAL A 1 91 ? -11.204 0.368 7.849 1.00 95.31 91 VAL A C 1
ATOM 681 O O . VAL A 1 91 ? -10.455 0.004 8.747 1.00 95.31 91 VAL A O 1
ATOM 684 N N . ALA A 1 92 ? -11.022 1.508 7.176 1.00 95.50 92 ALA A N 1
ATOM 685 C CA . ALA A 1 92 ? -9.980 2.470 7.519 1.00 95.50 92 ALA A CA 1
ATOM 686 C C . ALA A 1 92 ? -10.145 2.987 8.957 1.00 95.50 92 ALA A C 1
ATOM 688 O O . ALA A 1 92 ? -9.188 2.939 9.721 1.00 95.50 92 ALA A O 1
ATOM 689 N N . VAL A 1 93 ? -11.356 3.388 9.354 1.00 95.62 93 VAL A N 1
ATOM 690 C CA . VAL A 1 93 ? -11.646 3.830 10.730 1.00 95.62 93 VAL A CA 1
ATOM 691 C C . VAL A 1 93 ? -11.390 2.704 11.735 1.00 95.62 93 VAL A C 1
ATOM 693 O O . VAL A 1 93 ? -10.680 2.908 12.712 1.00 95.62 93 VAL A O 1
ATOM 696 N N . GLU A 1 94 ? -11.858 1.483 11.466 1.00 95.56 94 GLU A N 1
ATOM 697 C CA . GLU A 1 94 ? -11.587 0.325 12.335 1.00 95.56 94 GLU A CA 1
ATOM 698 C C . GLU A 1 94 ? -10.090 -0.012 12.458 1.00 95.56 94 GLU A C 1
ATOM 700 O O . GLU A 1 94 ? -9.642 -0.496 13.497 1.00 95.56 94 GLU A O 1
ATOM 705 N N . LEU A 1 95 ? -9.301 0.221 11.407 1.00 94.44 95 LEU A N 1
ATOM 706 C CA . LEU A 1 95 ? -7.852 0.013 11.427 1.00 94.44 95 LEU A CA 1
ATOM 707 C C . LEU A 1 95 ? -7.109 1.088 12.228 1.00 94.44 95 LEU A C 1
ATOM 709 O O . LEU A 1 95 ? -6.113 0.755 12.867 1.00 94.44 95 LEU A O 1
ATOM 713 N N . LEU A 1 96 ? -7.568 2.341 12.175 1.00 94.12 96 LEU A N 1
ATOM 714 C CA . LEU A 1 96 ? -6.914 3.481 12.827 1.00 94.12 96 LEU A CA 1
ATOM 715 C C . LEU A 1 96 ? -7.341 3.663 14.287 1.00 94.12 96 LEU A C 1
ATOM 717 O O . LEU A 1 96 ? -6.517 4.004 15.130 1.00 94.12 96 LEU A O 1
ATOM 721 N N . GLU A 1 97 ? -8.621 3.447 14.576 1.00 92.88 97 GLU A N 1
ATOM 722 C CA . GLU A 1 97 ? -9.248 3.795 15.857 1.00 92.88 97 GLU A CA 1
ATOM 723 C C . GLU A 1 97 ? -9.829 2.573 16.579 1.00 92.88 97 GLU A C 1
ATOM 725 O O . GLU A 1 97 ? -10.001 2.595 17.797 1.00 92.88 97 GLU A O 1
ATOM 730 N N . GLY A 1 98 ? -10.138 1.505 15.838 1.00 90.75 98 GLY A N 1
ATOM 731 C CA . GLY A 1 98 ? -10.818 0.319 16.350 1.00 90.75 98 GLY A CA 1
ATOM 732 C C . GLY A 1 98 ? -9.896 -0.837 16.747 1.00 90.75 98 GLY A C 1
ATOM 733 O O . GLY A 1 98 ? -8.668 -0.821 16.610 1.00 90.75 98 GLY A O 1
ATOM 734 N N . ASP A 1 99 ? -10.523 -1.925 17.195 1.00 91.62 99 ASP A N 1
ATOM 735 C CA . ASP A 1 99 ? -9.831 -3.146 17.626 1.00 91.62 99 ASP A CA 1
ATOM 736 C C . ASP A 1 99 ? -9.114 -3.864 16.473 1.00 91.62 99 ASP A C 1
ATOM 738 O O . ASP A 1 99 ? -8.229 -4.700 16.700 1.00 91.62 99 ASP A O 1
ATOM 742 N N . LEU A 1 100 ? -9.494 -3.590 15.222 1.00 92.44 100 LEU A N 1
ATOM 743 C CA . LEU A 1 100 ? -8.918 -4.260 14.060 1.00 92.44 100 LEU A CA 1
ATOM 744 C C . LEU A 1 100 ? -7.421 -3.951 13.915 1.00 92.44 100 LEU A C 1
ATOM 746 O O . LEU A 1 100 ? -6.637 -4.883 13.699 1.00 92.44 100 LEU A O 1
ATOM 750 N N . GLY A 1 101 ? -7.016 -2.691 14.101 1.00 89.19 101 GLY A N 1
ATOM 751 C CA . GLY A 1 101 ? -5.605 -2.293 14.104 1.00 89.19 101 GLY A CA 1
ATOM 752 C C . GLY A 1 101 ? -4.812 -3.002 15.204 1.00 89.19 101 GLY A C 1
ATOM 753 O O . GLY A 1 101 ? -3.783 -3.630 14.943 1.00 89.19 101 GLY A O 1
ATOM 754 N N . VAL A 1 102 ? -5.356 -3.019 16.425 1.00 89.75 102 VAL A N 1
ATOM 755 C CA . VAL A 1 102 ? -4.746 -3.685 17.591 1.00 89.75 102 VAL A CA 1
ATOM 756 C C . VAL A 1 102 ? -4.554 -5.184 17.341 1.00 89.75 102 VAL A C 1
ATOM 758 O O . VAL A 1 102 ? -3.480 -5.745 17.592 1.00 89.75 102 VAL A O 1
ATOM 761 N N . ARG A 1 103 ? -5.577 -5.853 16.800 1.00 92.00 103 ARG A N 1
ATOM 762 C CA . ARG A 1 103 ? -5.536 -7.288 16.484 1.00 92.00 103 ARG A CA 1
ATOM 763 C C . ARG A 1 103 ? -4.509 -7.609 15.402 1.00 92.00 103 ARG A C 1
ATOM 765 O O . ARG A 1 103 ? -3.810 -8.622 15.521 1.00 92.00 103 ARG A O 1
ATOM 772 N N . LEU A 1 104 ? -4.403 -6.771 14.371 1.00 89.62 104 LEU A N 1
ATOM 773 C CA . LEU A 1 104 ? -3.421 -6.941 13.300 1.00 89.62 104 LEU A CA 1
ATOM 774 C C . LEU A 1 104 ? -1.990 -6.810 13.839 1.00 89.62 104 LEU A C 1
ATOM 776 O O . LEU A 1 104 ? -1.148 -7.682 13.593 1.00 89.62 104 LEU A O 1
ATOM 780 N N . SER A 1 105 ? -1.734 -5.789 14.654 1.00 87.81 105 SER A N 1
ATOM 781 C CA . SER A 1 105 ? -0.438 -5.583 15.304 1.00 87.81 105 SER A CA 1
ATOM 782 C C . SER A 1 105 ? -0.064 -6.736 16.236 1.00 87.81 105 SER A C 1
ATOM 784 O O . SER A 1 105 ? 1.048 -7.270 16.161 1.00 87.81 105 SER A O 1
ATOM 786 N N . ALA A 1 106 ? -1.010 -7.212 17.049 1.00 87.62 106 ALA A N 1
ATOM 787 C CA . ALA A 1 106 ? -0.801 -8.374 17.910 1.00 87.62 106 ALA A CA 1
ATOM 788 C C . ALA A 1 106 ? -0.485 -9.647 17.099 1.00 87.62 106 ALA A C 1
ATOM 790 O O . ALA A 1 106 ? 0.362 -10.459 17.497 1.00 87.62 106 ALA A O 1
ATOM 791 N N . ALA A 1 107 ? -1.127 -9.832 15.942 1.00 85.50 107 ALA A N 1
ATOM 792 C CA . ALA A 1 107 ? -0.843 -10.949 15.044 1.00 85.50 107 ALA A CA 1
ATOM 793 C C . ALA A 1 107 ? 0.573 -10.863 14.443 1.00 85.50 107 ALA A C 1
ATOM 795 O O . ALA A 1 107 ? 1.297 -11.870 14.443 1.00 85.50 107 ALA A O 1
ATOM 796 N N . LYS A 1 108 ? 1.004 -9.671 14.005 1.00 83.44 108 LYS A N 1
ATOM 797 C CA . LYS A 1 108 ? 2.368 -9.409 13.503 1.00 83.44 108 LYS A CA 1
ATOM 798 C C . LYS A 1 108 ? 3.416 -9.762 14.562 1.00 83.44 108 LYS A C 1
ATOM 800 O O . LYS A 1 108 ? 4.316 -10.565 14.303 1.00 83.44 108 LYS A O 1
ATOM 805 N N . GLN A 1 109 ? 3.241 -9.273 15.789 1.00 84.75 109 GLN A N 1
ATOM 806 C CA . GLN A 1 109 ? 4.138 -9.557 16.915 1.00 84.75 109 GLN A CA 1
ATOM 807 C C . GLN A 1 109 ? 4.190 -11.049 17.266 1.00 84.75 109 GLN A C 1
ATOM 809 O O . GLN A 1 109 ? 5.264 -11.608 17.509 1.00 84.75 109 GLN A O 1
ATOM 814 N N . ARG A 1 110 ? 3.041 -11.735 17.244 1.00 86.00 110 ARG A N 1
ATOM 815 C CA . ARG A 1 110 ? 2.969 -13.184 17.482 1.00 86.00 110 ARG A CA 1
ATOM 816 C C . ARG A 1 110 ? 3.750 -13.971 16.427 1.00 86.00 110 ARG A C 1
ATOM 818 O O . ARG A 1 110 ? 4.440 -14.930 16.773 1.00 86.00 110 ARG A O 1
ATOM 825 N N . SER A 1 111 ? 3.657 -13.573 15.159 1.00 82.44 111 SER A N 1
ATOM 826 C CA . SER A 1 111 ? 4.414 -14.181 14.058 1.00 82.44 111 SER A CA 1
ATOM 827 C C . SER A 1 111 ? 5.922 -13.961 14.217 1.00 82.44 111 SER A C 1
ATOM 829 O O . SER A 1 111 ? 6.697 -14.918 14.144 1.00 82.44 111 SER A O 1
ATOM 831 N N . LEU A 1 112 ? 6.339 -12.730 14.533 1.00 80.12 112 LEU A N 1
ATOM 832 C CA . LEU A 1 112 ? 7.747 -12.384 14.753 1.00 80.12 112 LEU A CA 1
ATOM 833 C C . LEU A 1 112 ? 8.358 -13.161 15.924 1.00 80.12 112 LEU A C 1
ATOM 835 O O . LEU A 1 112 ? 9.453 -13.712 15.789 1.00 80.12 112 LEU A O 1
ATOM 839 N N . ARG A 1 113 ? 7.627 -13.295 17.037 1.00 80.94 113 ARG A N 1
ATOM 840 C CA . ARG A 1 113 ? 8.050 -14.102 18.194 1.00 80.94 113 ARG A CA 1
ATOM 841 C C . ARG A 1 113 ? 8.231 -15.579 17.847 1.00 80.94 113 ARG A C 1
ATOM 843 O O . ARG A 1 113 ? 9.197 -16.195 18.286 1.00 80.94 113 ARG A O 1
ATOM 850 N N . ARG A 1 114 ? 7.338 -16.152 17.032 1.00 80.50 114 ARG A N 1
ATOM 851 C CA . ARG A 1 114 ? 7.454 -17.552 16.579 1.00 80.50 114 ARG A CA 1
ATOM 852 C C . ARG A 1 114 ? 8.669 -17.785 15.682 1.00 80.50 114 ARG A C 1
ATOM 854 O O . ARG A 1 114 ? 9.220 -18.880 15.715 1.00 80.50 114 ARG A O 1
ATOM 861 N N . ARG A 1 115 ? 9.074 -16.787 14.891 1.00 74.25 115 ARG A N 1
ATOM 862 C CA . ARG A 1 115 ? 10.283 -16.867 14.055 1.00 74.25 115 ARG A CA 1
ATOM 863 C C . ARG A 1 115 ? 11.555 -16.782 14.903 1.00 74.25 115 ARG A C 1
ATOM 865 O O . ARG A 1 115 ? 12.401 -17.654 14.775 1.00 74.25 115 ARG A O 1
ATOM 872 N N . HIS A 1 116 ? 11.631 -15.831 15.836 1.00 67.69 116 HIS A N 1
ATOM 873 C CA . HIS A 1 116 ? 12.797 -15.668 16.719 1.00 67.69 116 HIS A CA 1
ATOM 874 C C . HIS A 1 116 ? 12.976 -16.816 17.726 1.00 67.69 116 HIS A C 1
ATOM 876 O O . HIS A 1 116 ? 14.096 -17.142 18.103 1.00 67.69 116 HIS A O 1
ATOM 882 N N . GLY A 1 117 ? 11.890 -17.465 18.159 1.00 58.75 117 GLY A N 1
ATOM 883 C CA . GLY A 1 117 ? 11.961 -18.616 19.067 1.00 58.75 117 GLY A CA 1
ATOM 884 C C . GLY A 1 117 ? 12.474 -19.909 18.424 1.00 58.75 117 GLY A C 1
ATOM 885 O O . GLY A 1 117 ? 12.767 -20.856 19.146 1.00 58.75 117 GLY A O 1
ATOM 886 N N . ARG A 1 118 ? 12.580 -19.971 17.090 1.00 59.00 118 ARG A N 1
ATOM 887 C CA . ARG A 1 118 ? 13.068 -21.156 16.369 1.00 59.00 118 ARG A CA 1
ATOM 888 C C . ARG A 1 118 ? 14.590 -21.142 16.151 1.00 59.00 118 ARG A C 1
ATOM 890 O O . ARG A 1 118 ? 15.127 -22.162 15.746 1.00 59.00 118 ARG A O 1
ATOM 897 N N . ASP A 1 119 ? 15.262 -20.031 16.464 1.00 54.91 119 ASP A N 1
ATOM 898 C CA . ASP A 1 119 ? 16.690 -19.818 16.177 1.00 54.91 119 ASP A CA 1
ATOM 899 C C . ASP A 1 119 ? 17.606 -19.905 17.415 1.00 54.91 119 ASP A C 1
ATOM 901 O O . ASP A 1 119 ? 18.806 -19.662 17.336 1.00 54.91 119 ASP A O 1
ATOM 905 N N . ARG A 1 120 ? 17.075 -20.284 18.588 1.00 50.44 120 ARG A N 1
ATOM 906 C CA . ARG A 1 120 ? 17.907 -20.590 19.765 1.00 50.44 120 ARG A CA 1
ATOM 907 C C . ARG A 1 120 ? 18.186 -22.085 19.857 1.00 50.44 120 ARG A C 1
ATOM 909 O O . ARG A 1 120 ? 17.582 -22.783 20.666 1.00 50.44 120 ARG A O 1
ATOM 916 N N . THR A 1 121 ? 19.141 -22.554 19.063 1.00 51.03 121 THR A N 1
ATOM 917 C CA . THR A 1 121 ? 19.921 -23.735 19.455 1.00 51.03 121 THR A CA 1
ATOM 918 C C . THR A 1 121 ? 21.057 -23.227 20.349 1.00 51.03 121 THR A C 1
ATOM 920 O O . THR A 1 121 ? 21.824 -22.383 19.887 1.00 51.03 121 THR A O 1
ATOM 923 N N . PRO A 1 122 ? 21.184 -23.649 21.620 1.00 44.03 122 PRO A N 1
ATOM 924 C CA . PRO A 1 122 ? 22.355 -23.310 22.416 1.00 44.03 122 PRO A CA 1
ATOM 925 C C . PRO A 1 122 ? 23.539 -24.132 21.895 1.00 44.03 122 PRO A C 1
ATOM 927 O O . PRO A 1 122 ? 23.756 -25.262 22.323 1.00 44.03 122 PRO A O 1
ATOM 930 N N . ALA A 1 123 ? 24.288 -23.587 20.937 1.00 44.81 123 ALA A N 1
ATOM 931 C CA . ALA A 1 123 ? 25.604 -24.108 20.591 1.00 44.81 123 ALA A CA 1
ATOM 932 C C . ALA A 1 123 ? 26.595 -23.654 21.671 1.00 44.81 123 ALA A C 1
ATOM 934 O O . ALA A 1 123 ? 27.291 -22.648 21.543 1.00 44.81 123 ALA A O 1
ATOM 935 N N . SER A 1 124 ? 26.599 -24.393 22.775 1.00 51.06 124 SER A N 1
ATOM 936 C CA . SER A 1 124 ? 27.719 -24.445 23.702 1.00 51.06 124 SER A CA 1
ATOM 937 C C . SER A 1 124 ? 28.836 -25.235 23.026 1.00 51.06 124 SER A C 1
ATOM 939 O O . SER A 1 124 ? 28.947 -26.437 23.235 1.00 51.06 124 SER A O 1
ATOM 941 N N . GLU A 1 125 ? 29.660 -24.590 22.210 1.00 43.66 125 GLU A N 1
ATOM 942 C CA . GLU A 1 125 ? 30.946 -25.177 21.843 1.00 43.66 125 GLU A CA 1
ATOM 943 C C . GLU A 1 125 ? 31.986 -24.069 21.780 1.00 43.66 125 GLU A C 1
ATOM 945 O O . GLU A 1 125 ? 32.004 -23.222 20.887 1.00 43.66 125 GLU A O 1
ATOM 950 N N . GLN A 1 126 ? 32.805 -24.026 22.831 1.00 45.28 126 GLN A N 1
ATOM 951 C CA . GLN A 1 126 ? 33.976 -23.177 22.887 1.00 45.28 126 GLN A CA 1
ATOM 952 C C . GLN A 1 126 ? 34.895 -23.585 21.738 1.00 45.28 126 GLN A C 1
ATOM 954 O O . GLN A 1 126 ? 35.508 -24.649 21.769 1.00 45.28 126 GLN A O 1
ATOM 959 N N . VAL A 1 127 ? 35.000 -22.731 20.725 1.00 41.69 127 VAL A N 1
ATOM 960 C CA . VAL A 1 127 ? 36.046 -22.848 19.714 1.00 41.69 127 VAL A CA 1
ATOM 961 C C . VAL A 1 127 ? 37.359 -22.470 20.391 1.00 41.69 127 VAL A C 1
ATOM 963 O O . VAL A 1 127 ? 37.714 -21.298 20.510 1.00 41.69 127 VAL A O 1
ATOM 966 N N . THR A 1 128 ? 38.079 -23.476 20.884 1.00 44.66 128 THR A N 1
ATOM 967 C CA . THR A 1 128 ? 39.506 -23.347 21.168 1.00 44.66 128 THR A CA 1
ATOM 968 C C . THR A 1 128 ? 40.218 -23.149 19.834 1.00 44.66 128 THR A C 1
ATOM 970 O O . THR A 1 128 ? 40.311 -24.068 19.027 1.00 44.66 128 THR A O 1
ATOM 973 N N . VAL A 1 129 ? 40.698 -21.933 19.587 1.00 48.06 129 VAL A N 1
ATOM 974 C CA . VAL A 1 129 ? 41.620 -21.622 18.490 1.00 48.06 129 VAL A CA 1
ATOM 975 C C . VAL A 1 129 ? 42.998 -22.205 18.826 1.00 48.06 129 VAL A C 1
ATOM 977 O O . VAL A 1 129 ? 43.613 -21.747 19.791 1.00 48.06 129 VAL A O 1
ATOM 980 N N . PRO A 1 130 ? 43.531 -23.187 18.074 1.00 40.19 130 PRO A N 1
ATOM 981 C CA . PRO A 1 130 ? 44.944 -23.510 18.172 1.00 40.19 130 PRO A CA 1
ATOM 982 C C . PRO A 1 130 ? 45.753 -22.378 17.529 1.00 40.19 130 PRO A C 1
ATOM 984 O O . PRO A 1 130 ? 45.552 -22.026 16.366 1.00 40.19 130 PRO A O 1
ATOM 987 N N . ALA A 1 131 ? 46.678 -21.802 18.296 1.00 53.25 131 ALA A N 1
ATOM 988 C CA . ALA A 1 131 ? 47.670 -20.873 17.779 1.00 53.25 131 ALA A CA 1
ATOM 989 C C . ALA A 1 131 ? 48.564 -21.607 16.767 1.00 53.25 131 ALA A C 1
ATOM 991 O O . ALA A 1 131 ? 49.351 -22.472 17.145 1.00 53.25 131 ALA A O 1
ATOM 992 N N . SER A 1 132 ? 48.450 -21.262 15.485 1.00 45.28 132 SER A N 1
ATOM 993 C CA . SER A 1 132 ? 49.390 -21.710 14.461 1.00 45.28 132 SER A CA 1
ATOM 994 C C . SER A 1 132 ? 49.880 -20.521 13.643 1.00 45.28 132 SER A C 1
ATOM 996 O O . SER A 1 132 ? 49.132 -19.927 12.874 1.00 45.28 132 SER A O 1
ATOM 998 N N . GLY A 1 133 ? 51.141 -20.174 13.909 1.00 41.06 133 GLY A N 1
ATOM 999 C CA . GLY A 1 133 ? 52.155 -19.706 12.963 1.00 41.06 133 GLY A CA 1
ATOM 1000 C C . GLY A 1 133 ? 51.775 -18.641 11.938 1.00 41.06 133 GLY A C 1
ATOM 1001 O O . GLY A 1 133 ? 51.203 -18.937 10.897 1.00 41.06 133 GLY A O 1
ATOM 1002 N N . ILE A 1 134 ? 52.269 -17.424 12.161 1.00 45.31 134 ILE A N 1
ATOM 1003 C CA . ILE A 1 134 ? 52.520 -16.440 11.102 1.00 45.31 134 ILE A CA 1
ATOM 1004 C C . ILE A 1 134 ? 53.513 -17.061 10.094 1.00 45.31 134 ILE A C 1
ATOM 1006 O O . ILE A 1 134 ? 54.622 -17.407 10.510 1.00 45.31 134 ILE A O 1
ATOM 1010 N N . PRO A 1 135 ? 53.191 -17.199 8.793 1.00 49.56 135 PRO A N 1
ATOM 1011 C CA . PRO A 1 135 ? 54.201 -17.525 7.793 1.00 49.56 135 PRO A CA 1
ATOM 1012 C C . PRO A 1 135 ? 55.013 -16.264 7.421 1.00 49.56 135 PRO A C 1
ATOM 1014 O O . PRO A 1 135 ? 54.448 -15.169 7.356 1.00 49.56 135 PRO A O 1
ATOM 1017 N N . PRO A 1 136 ? 56.335 -16.379 7.188 1.00 45.19 136 PRO A N 1
ATOM 1018 C CA . PRO A 1 136 ? 57.193 -15.237 6.876 1.00 45.19 136 PRO A CA 1
ATOM 1019 C C . PRO A 1 136 ? 56.915 -14.671 5.470 1.00 45.19 136 PRO A C 1
ATOM 1021 O O . PRO A 1 136 ? 56.444 -15.398 4.592 1.00 45.19 136 PRO A O 1
ATOM 1024 N N . PRO A 1 137 ? 57.240 -13.390 5.215 1.00 44.53 137 PRO A N 1
ATOM 1025 C CA . PRO A 1 137 ? 57.028 -12.777 3.912 1.00 44.53 137 PRO A CA 1
ATOM 1026 C C . PRO A 1 137 ? 58.109 -13.249 2.932 1.00 44.53 137 PRO A C 1
ATOM 1028 O O . PRO A 1 137 ? 59.300 -13.034 3.158 1.00 44.53 137 PRO A O 1
ATOM 1031 N N . GLY A 1 138 ? 57.716 -13.872 1.819 1.00 33.81 138 GLY A N 1
ATOM 1032 C CA . GLY A 1 138 ? 58.679 -14.182 0.767 1.00 33.81 138 GLY A CA 1
ATOM 1033 C C . GLY A 1 138 ? 58.133 -14.912 -0.457 1.00 33.81 138 GLY A C 1
ATOM 1034 O O . GLY A 1 138 ? 57.629 -16.021 -0.345 1.00 33.81 138 GLY A O 1
ATOM 1035 N N . ARG A 1 139 ? 58.420 -14.308 -1.620 1.00 37.00 139 ARG A N 1
ATOM 1036 C CA . ARG A 1 139 ? 58.413 -14.844 -2.998 1.00 37.00 139 ARG A CA 1
ATOM 1037 C C . ARG A 1 139 ? 57.094 -14.794 -3.773 1.00 37.00 139 ARG A C 1
ATOM 1039 O O . ARG A 1 139 ? 56.474 -15.802 -4.083 1.00 37.00 139 ARG A O 1
ATOM 1046 N N . PHE A 1 140 ? 56.775 -13.575 -4.202 1.00 39.84 140 PHE A N 1
ATOM 1047 C CA . PHE A 1 140 ? 56.134 -13.324 -5.491 1.00 39.84 140 PHE A CA 1
ATOM 1048 C C . PHE A 1 140 ? 57.180 -13.557 -6.599 1.00 39.84 140 PHE A C 1
ATOM 1050 O O . PHE A 1 140 ? 58.129 -12.782 -6.689 1.00 39.84 140 PHE A O 1
ATOM 1057 N N . CYS A 1 141 ? 57.026 -14.614 -7.400 1.00 33.84 141 CYS A N 1
ATOM 1058 C CA . CYS A 1 141 ? 57.701 -14.776 -8.693 1.00 33.84 141 CYS A CA 1
ATOM 1059 C C . CYS A 1 141 ? 56.726 -15.413 -9.699 1.00 33.84 141 CYS A C 1
ATOM 1061 O O . CYS A 1 141 ? 56.311 -16.558 -9.534 1.00 33.84 141 CYS A O 1
ATOM 1063 N N . ASP A 1 142 ? 56.385 -14.626 -10.717 1.00 34.44 142 ASP A N 1
ATOM 1064 C CA . ASP A 1 142 ? 56.456 -14.964 -12.142 1.00 34.44 142 ASP A CA 1
ATOM 1065 C C . ASP A 1 142 ? 55.672 -16.166 -12.693 1.00 34.44 142 ASP A C 1
ATOM 1067 O O . ASP A 1 142 ? 56.195 -17.272 -12.836 1.00 34.44 142 ASP A O 1
ATOM 1071 N N . HIS A 1 143 ? 54.469 -15.887 -13.214 1.00 35.88 143 HIS A N 1
ATOM 1072 C CA . HIS A 1 143 ? 54.017 -16.542 -14.447 1.00 35.88 143 HIS A CA 1
ATOM 1073 C C . HIS A 1 143 ? 52.978 -15.717 -15.222 1.00 35.88 143 HIS A C 1
ATOM 1075 O O . HIS A 1 143 ? 51.785 -15.974 -15.148 1.00 35.88 143 HIS A O 1
ATOM 1081 N N . PHE A 1 144 ? 53.443 -14.729 -15.991 1.00 34.56 144 PHE A N 1
ATOM 1082 C CA . PHE A 1 144 ? 52.783 -14.286 -17.225 1.00 34.56 144 PHE A CA 1
ATOM 1083 C C . PHE A 1 144 ? 53.856 -13.755 -18.192 1.00 34.56 144 PHE A C 1
ATOM 1085 O O . PHE A 1 144 ? 54.156 -12.567 -18.236 1.00 34.56 144 PHE A O 1
ATOM 1092 N N . GLY A 1 145 ? 54.466 -14.662 -18.961 1.00 33.56 145 GLY A N 1
ATOM 1093 C CA . GLY A 1 145 ? 54.857 -14.334 -20.338 1.00 33.56 145 GLY A CA 1
ATOM 1094 C C . GLY A 1 145 ? 53.589 -14.384 -21.198 1.00 33.56 145 GLY A C 1
ATOM 1095 O O . GLY A 1 145 ? 52.668 -15.125 -20.876 1.00 33.56 145 GLY A O 1
ATOM 1096 N N . GLY A 1 146 ? 53.405 -13.640 -22.277 1.00 33.34 146 GLY A N 1
ATOM 1097 C CA . GLY A 1 146 ? 54.271 -12.811 -23.102 1.00 33.34 146 GLY A CA 1
ATOM 1098 C C . GLY A 1 146 ? 53.581 -12.689 -24.474 1.00 33.34 146 GLY A C 1
ATOM 1099 O O . GLY A 1 146 ? 52.671 -13.463 -24.762 1.00 33.34 146 GLY A O 1
ATOM 1100 N N . GLN A 1 147 ? 54.083 -11.776 -25.313 1.00 38.22 147 GLN A N 1
ATOM 1101 C CA . GLN A 1 147 ? 53.615 -11.354 -26.653 1.00 38.22 147 GLN A CA 1
ATOM 1102 C C . GLN A 1 147 ? 52.619 -10.182 -26.611 1.00 38.22 147 GLN A C 1
ATOM 1104 O O . GLN A 1 147 ? 51.557 -10.284 -26.020 1.00 38.22 147 GLN A O 1
ATOM 1109 N N . GLY A 1 148 ? 52.876 -9.014 -27.197 1.00 33.69 148 GLY A N 1
ATOM 1110 C CA . GLY A 1 148 ? 53.881 -8.618 -28.183 1.00 33.69 148 GLY A CA 1
ATOM 1111 C C . GLY A 1 148 ? 53.188 -7.701 -29.194 1.00 33.69 148 GLY A C 1
ATOM 1112 O O . GLY A 1 148 ? 52.290 -8.147 -29.895 1.00 33.69 148 GLY A O 1
ATOM 1113 N N . GLY A 1 149 ? 53.562 -6.423 -29.248 1.00 34.00 149 GLY A N 1
ATOM 1114 C CA . GLY A 1 149 ? 52.978 -5.459 -30.184 1.00 34.00 149 GLY A CA 1
ATOM 1115 C C . GLY A 1 149 ? 53.607 -4.082 -30.020 1.00 34.00 149 GLY A C 1
ATOM 1116 O O . GLY A 1 149 ? 53.286 -3.351 -29.092 1.00 34.00 149 GLY A O 1
ATOM 1117 N N . GLN A 1 150 ? 54.562 -3.797 -30.893 1.00 38.88 150 GLN A N 1
ATOM 1118 C CA . GLN A 1 150 ? 55.478 -2.660 -30.909 1.00 38.88 150 GLN A CA 1
ATOM 1119 C C . GLN A 1 150 ? 55.012 -1.598 -31.931 1.00 38.88 150 GLN A C 1
ATOM 1121 O O . GLN A 1 150 ? 54.254 -1.936 -32.838 1.00 38.88 150 GLN A O 1
ATOM 1126 N N . LEU A 1 151 ? 55.621 -0.401 -31.831 1.00 37.28 151 LEU A N 1
ATOM 1127 C CA . LEU A 1 151 ? 55.808 0.684 -32.830 1.00 37.28 151 LEU A CA 1
ATOM 1128 C C . LEU A 1 151 ? 54.835 1.878 -32.703 1.00 37.28 151 LEU A C 1
ATOM 1130 O O . LEU A 1 151 ? 53.630 1.707 -32.825 1.00 37.28 151 LEU A O 1
ATOM 1134 N N . SER A 1 152 ? 55.315 3.052 -32.246 1.00 37.44 152 SER A N 1
ATOM 1135 C CA . SER A 1 152 ? 56.025 4.143 -32.987 1.00 37.44 152 SER A CA 1
ATOM 1136 C C . SER A 1 152 ? 55.003 5.148 -33.551 1.00 37.44 152 SER A C 1
ATOM 1138 O O . SER A 1 152 ? 54.006 4.710 -34.103 1.00 37.44 152 SER A O 1
ATOM 1140 N N . VAL A 1 153 ? 55.110 6.478 -33.464 1.00 40.62 153 VAL A N 1
ATOM 1141 C CA . VAL A 1 153 ? 56.149 7.480 -33.143 1.00 40.62 153 VAL A CA 1
ATOM 1142 C C . VAL A 1 153 ? 55.469 8.599 -32.351 1.00 40.62 153 VAL A C 1
ATOM 1144 O O . VAL A 1 153 ? 54.280 8.855 -32.643 1.00 40.62 153 VAL A O 1
#

pLDDT: mean 71.45, std 21.73, range [33.34, 96.62]

Secondary structure (DSSP, 8-state):
-------------TT-HHHHHHHHHHHTSHHHHHHHHHHHTTT--TT-PPPGGGGTTTGGGTT--GGGTTS--HHHHHHHHHTT----HHHHHHHHTSHHHHHHHHHHHHHHHHHHTTS--------------PPPP----------------

Sequence (153 aa):
MTASTTSWSPRRWTARAPLAHRLNSLITSDQAVSDLRCYFGTGLLDEAVPFTGSRFEHLAGGGDCQAVANVVTADDLIAVQTLSVRIPAQVAVELLEGDLGVRLSAAKQRSLRRRHGRDRTPASEQVTVPASGIPPPGRFCDHFGGQGGQLSV

Radius of gyration: 28.85 Å; chains: 1; bounding box: 74×69×57 Å